Protein AF-A0A1F4ZBU6-F1 (afdb_monomer_lite)

Secondary structure (DSSP, 8-state):
---------HHHHHHHHHTHHHHHHHHHHTT--HHHHHHHHHHHHHHHHHHHHHHHHHHS-HHHHHHHHTT--TTSHHHHHHHHHHHHHHHHHHGGGS-HHHHHHHHHHHHHHHHHHHHHT-

Radius of gyration: 16.91 Å; chains: 1; bounding box: 38×50×41 Å

Sequence (122 aa):
MLEVGGEMDSANLYDRILGKEEFVRQLKEKGVSDEIITAEWEKIYKLFCLSYVMQVYDRLPMSLQKEAEMGLDITKAEGATEFLQRVSKHTKEFGGKMDVADLVKEAANEAYKMYVELEEKK

Foldseek 3Di:
DDPPPPCPPVVVVLCVLLVLVVQVVVCVVVVHDPVVSVVLVVQLVVQLLVQLLVLLLVPDPPVLVCVLQPPAPCVDPVSVVSSSVSSVVVCVVCVVPDPSVVSSNRSSVRSVVVSVVVVVVD

Structure (mmCIF, N/CA/C/O backbone):
data_AF-A0A1F4ZBU6-F1
#
_entry.id   AF-A0A1F4ZBU6-F1
#
loop_
_atom_site.group_PDB
_atom_site.id
_atom_site.type_symbol
_atom_site.label_atom_id
_atom_site.label_alt_id
_atom_site.label_comp_id
_atom_site.label_asym_id
_atom_site.label_entity_id
_atom_site.label_seq_id
_atom_site.pdbx_PDB_ins_code
_atom_site.Cartn_x
_atom_site.Cartn_y
_atom_site.Cartn_z
_atom_site.occupancy
_atom_site.B_iso_or_equiv
_atom_site.auth_seq_id
_atom_site.auth_comp_id
_atom_site.auth_asym_id
_atom_site.auth_atom_id
_atom_site.pdbx_PDB_model_num
ATOM 1 N N . MET A 1 1 ? 1.207 36.067 -9.214 1.00 32.94 1 MET A N 1
ATOM 2 C CA . MET A 1 1 ? 2.090 35.137 -8.486 1.00 32.94 1 MET A CA 1
ATOM 3 C C . MET A 1 1 ? 1.206 34.371 -7.530 1.00 32.94 1 MET A C 1
ATOM 5 O O . MET A 1 1 ? 0.749 34.956 -6.563 1.00 32.94 1 MET A O 1
ATOM 9 N N . LEU A 1 2 ? 0.847 33.140 -7.883 1.00 32.84 2 LEU A N 1
ATOM 10 C CA . LEU A 1 2 ? 0.166 32.234 -6.966 1.00 32.84 2 LEU A CA 1
ATOM 11 C C . LEU A 1 2 ? 1.266 31.441 -6.272 1.00 32.84 2 LEU A C 1
ATOM 13 O O . LEU A 1 2 ? 2.039 30.755 -6.939 1.00 32.84 2 LEU A O 1
ATOM 17 N N . GLU A 1 3 ? 1.375 31.623 -4.962 1.00 34.69 3 GLU A N 1
ATOM 18 C CA . GLU A 1 3 ? 2.222 30.816 -4.096 1.00 34.69 3 GLU A CA 1
ATOM 19 C C . GLU A 1 3 ? 1.721 29.373 -4.171 1.00 34.69 3 GLU A C 1
ATOM 21 O O . GLU A 1 3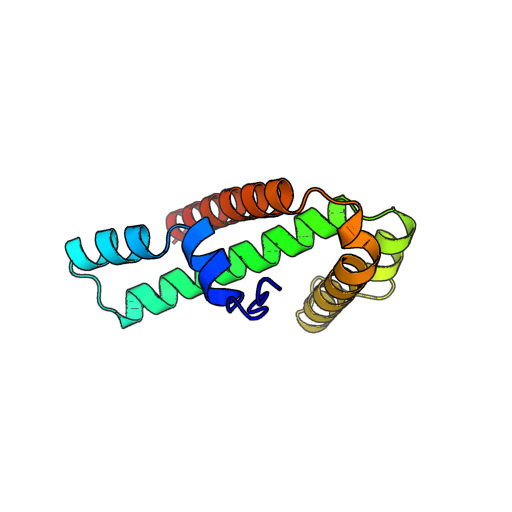 ? 0.694 29.009 -3.601 1.00 34.69 3 GLU A O 1
ATOM 26 N N . VAL A 1 4 ? 2.423 28.548 -4.945 1.00 38.28 4 VAL A N 1
ATOM 27 C CA . VAL A 1 4 ? 2.253 27.100 -4.905 1.00 38.28 4 VAL A CA 1
ATOM 28 C C . VAL A 1 4 ? 2.949 26.652 -3.627 1.00 38.28 4 VAL A C 1
ATOM 30 O O . VAL A 1 4 ? 4.152 26.401 -3.622 1.00 38.28 4 VAL A O 1
ATOM 33 N N . GLY A 1 5 ? 2.192 26.637 -2.526 1.00 33.66 5 GLY A N 1
ATOM 34 C CA . GLY A 1 5 ? 2.555 25.997 -1.263 1.00 33.66 5 GLY A CA 1
ATOM 35 C C . GLY A 1 5 ? 2.711 24.494 -1.482 1.00 33.66 5 GLY A C 1
ATOM 36 O O . GLY A 1 5 ? 1.814 23.705 -1.197 1.00 33.66 5 GLY A O 1
ATOM 37 N N . GLY A 1 6 ? 3.830 24.122 -2.095 1.00 36.84 6 GLY A N 1
ATOM 38 C CA . GLY A 1 6 ? 4.224 22.759 -2.394 1.00 36.84 6 GLY A CA 1
ATOM 39 C C . GLY A 1 6 ? 4.776 22.094 -1.150 1.00 36.84 6 GLY A C 1
ATOM 40 O O . GLY A 1 6 ? 5.981 21.993 -1.013 1.00 36.84 6 GLY A O 1
ATOM 41 N N . GLU A 1 7 ? 3.878 21.685 -0.261 1.00 39.97 7 GLU A N 1
ATOM 42 C CA . GLU A 1 7 ? 4.064 20.609 0.719 1.00 39.97 7 GLU A CA 1
ATOM 43 C C . GLU A 1 7 ? 2.689 20.325 1.346 1.00 39.97 7 GLU A C 1
ATOM 45 O O . GLU A 1 7 ? 2.454 20.460 2.543 1.00 39.97 7 GLU A O 1
ATOM 50 N N . MET A 1 8 ? 1.709 19.966 0.505 1.00 41.50 8 MET A N 1
ATOM 51 C CA . MET A 1 8 ? 0.534 19.267 1.019 1.00 41.50 8 MET A CA 1
ATOM 52 C C . MET A 1 8 ? 1.029 17.876 1.413 1.00 41.50 8 MET A C 1
ATOM 54 O O . MET A 1 8 ? 1.209 17.017 0.552 1.00 41.50 8 MET A O 1
ATOM 58 N N . ASP A 1 9 ? 1.366 17.732 2.694 1.00 49.16 9 ASP A N 1
ATOM 59 C CA . ASP A 1 9 ? 1.959 16.542 3.298 1.00 49.16 9 ASP A CA 1
ATOM 60 C C . ASP A 1 9 ? 1.272 15.282 2.754 1.00 49.16 9 ASP A C 1
ATOM 62 O O . ASP A 1 9 ? 0.064 15.102 2.923 1.00 49.16 9 ASP A O 1
ATOM 66 N N . SER A 1 10 ? 2.009 14.463 2.001 1.00 51.31 10 SER A N 1
ATOM 67 C CA . SER A 1 10 ? 1.454 13.345 1.220 1.00 51.31 10 SER A CA 1
ATOM 68 C C . SER A 1 10 ? 0.603 12.378 2.058 1.00 51.31 10 SER A C 1
ATOM 70 O O . SER A 1 10 ? -0.345 11.787 1.540 1.00 51.31 10 SER A O 1
ATOM 72 N N . ALA A 1 11 ? 0.863 12.305 3.368 1.00 54.00 11 ALA A N 1
ATOM 73 C CA . ALA A 1 11 ? 0.045 11.588 4.341 1.00 54.00 11 ALA A CA 1
ATOM 74 C C . ALA A 1 11 ? -1.428 12.055 4.351 1.00 54.00 11 ALA A C 1
ATOM 76 O O . ALA A 1 11 ? -2.339 11.230 4.350 1.00 54.00 11 ALA A O 1
ATOM 77 N N . ASN A 1 12 ? -1.683 13.366 4.254 1.00 66.00 12 ASN A N 1
ATOM 78 C CA . ASN A 1 12 ? -3.037 13.933 4.228 1.00 66.00 12 ASN A CA 1
ATOM 79 C C . ASN A 1 12 ? -3.784 13.650 2.918 1.00 66.00 12 ASN A C 1
ATOM 81 O O . ASN A 1 12 ? -5.015 13.658 2.897 1.00 66.00 12 ASN A O 1
ATOM 85 N N . LEU A 1 13 ? -3.069 13.428 1.811 1.00 74.31 13 LEU A N 1
ATOM 86 C CA . LEU A 1 13 ? -3.695 13.094 0.534 1.00 74.31 13 LEU A CA 1
ATOM 87 C C . LEU A 1 13 ? -4.236 11.659 0.562 1.00 74.31 13 LEU A C 1
ATOM 89 O O . LEU A 1 13 ? -5.401 11.441 0.230 1.00 74.31 13 LEU A O 1
ATOM 93 N N . TYR A 1 14 ? -3.424 10.696 1.005 1.00 78.62 14 TYR A N 1
ATOM 94 C CA . TYR A 1 14 ? -3.831 9.289 1.068 1.00 78.62 14 TYR A CA 1
ATOM 95 C C . TYR A 1 14 ? -4.897 9.032 2.128 1.00 78.62 14 TYR A C 1
ATOM 97 O O . TYR A 1 14 ? -5.851 8.307 1.854 1.00 78.62 14 TYR A O 1
ATOM 105 N N . ASP A 1 15 ? -4.804 9.693 3.285 1.00 85.12 15 ASP A N 1
ATOM 106 C CA . ASP A 1 15 ? -5.845 9.636 4.313 1.00 85.12 15 ASP A CA 1
ATOM 107 C C . ASP A 1 15 ? -7.215 10.073 3.761 1.00 85.12 15 ASP A C 1
ATOM 109 O O . ASP A 1 15 ? -8.237 9.470 4.088 1.00 85.12 15 ASP A O 1
ATOM 113 N N . ARG A 1 16 ? -7.254 11.069 2.863 1.00 84.44 16 ARG A N 1
ATOM 114 C CA . ARG A 1 16 ? -8.492 11.495 2.189 1.00 84.44 16 ARG A CA 1
ATOM 115 C C . ARG A 1 16 ? -8.962 10.516 1.122 1.00 84.44 16 ARG A C 1
ATOM 117 O O . ARG A 1 16 ? -10.149 10.218 1.081 1.00 84.44 16 ARG A O 1
ATOM 124 N N . ILE A 1 17 ? -8.059 10.022 0.274 1.00 84.94 17 ILE A N 1
ATOM 125 C CA . ILE A 1 17 ? -8.388 9.054 -0.790 1.00 84.94 17 ILE A CA 1
ATOM 126 C C . ILE A 1 17 ? -9.002 7.786 -0.200 1.00 84.94 17 ILE A C 1
ATOM 128 O O . ILE A 1 17 ? -9.993 7.277 -0.715 1.00 84.94 17 ILE A O 1
ATOM 132 N N . LEU A 1 18 ? -8.406 7.293 0.883 1.00 85.94 18 LEU A N 1
ATOM 133 C CA . LEU A 1 18 ? -8.868 6.104 1.581 1.00 85.94 18 LEU A CA 1
ATOM 134 C C . LEU A 1 18 ? -10.072 6.414 2.493 1.00 85.94 18 LEU A C 1
ATOM 136 O O . LEU A 1 18 ? -10.781 5.514 2.906 1.00 85.94 18 LEU A O 1
ATOM 140 N N . GLY A 1 19 ? -10.376 7.677 2.797 1.00 88.81 19 GLY A N 1
ATOM 141 C CA . GLY A 1 19 ? -11.526 8.016 3.641 1.00 88.81 19 GLY A CA 1
ATOM 142 C C . GLY A 1 19 ? -11.302 7.693 5.123 1.00 88.81 19 GLY A C 1
ATOM 143 O O . GLY A 1 19 ? -12.207 7.213 5.808 1.00 88.81 19 GLY A O 1
ATOM 144 N N . LYS A 1 20 ? -10.101 7.988 5.639 1.00 90.75 20 LYS A N 1
ATOM 145 C CA . LYS A 1 20 ? -9.716 7.777 7.044 1.00 90.75 20 LYS A CA 1
ATOM 146 C C . LYS A 1 20 ? -10.699 8.373 8.034 1.00 90.75 20 LYS A C 1
ATOM 148 O O . LYS A 1 20 ? -10.990 7.752 9.048 1.00 90.75 20 LYS A O 1
ATOM 153 N N . GLU A 1 21 ? -11.192 9.578 7.762 1.00 91.56 21 GLU A N 1
ATOM 154 C CA . GLU A 1 21 ? -12.118 10.269 8.662 1.00 91.56 21 GLU A CA 1
ATOM 155 C C . GLU A 1 21 ? -13.379 9.439 8.905 1.00 91.56 21 GLU A C 1
ATOM 157 O O . GLU A 1 21 ? -13.778 9.238 10.051 1.00 91.56 21 GLU A O 1
ATOM 162 N N . GLU A 1 22 ? -13.958 8.891 7.837 1.00 91.19 22 GLU A N 1
ATOM 163 C CA . GLU A 1 22 ? -15.148 8.051 7.918 1.00 91.19 22 GLU A CA 1
ATOM 164 C C . GLU A 1 22 ? -14.844 6.711 8.601 1.00 91.19 22 GLU A C 1
ATOM 166 O O . GLU A 1 22 ? -15.602 6.276 9.467 1.00 91.19 22 GLU A O 1
ATOM 171 N N . PHE A 1 23 ? -13.699 6.096 8.290 1.00 90.12 23 PHE A N 1
ATOM 172 C CA . PHE A 1 23 ? -13.228 4.882 8.962 1.00 90.12 23 PHE A CA 1
ATOM 173 C C . PHE A 1 23 ? -13.096 5.076 10.482 1.00 90.12 23 PHE A C 1
ATOM 175 O O . PHE A 1 23 ? -13.652 4.311 11.273 1.00 90.12 23 PHE A O 1
ATOM 182 N N . VAL A 1 24 ? -12.400 6.138 10.898 1.00 92.88 24 VAL A N 1
ATOM 183 C CA . VAL A 1 24 ? -12.202 6.485 12.309 1.00 92.88 24 VAL A CA 1
ATOM 184 C C . VAL A 1 24 ? -13.548 6.764 12.976 1.00 92.88 24 VAL A C 1
ATOM 186 O O . VAL A 1 24 ? -13.807 6.241 14.059 1.00 92.88 24 VAL A O 1
ATOM 189 N N . ARG A 1 25 ? -14.426 7.545 12.333 1.00 95.00 25 ARG A N 1
ATOM 190 C CA . ARG A 1 25 ? -15.761 7.872 12.856 1.00 95.00 25 ARG A CA 1
ATOM 191 C C . ARG A 1 25 ? -16.580 6.609 13.130 1.00 95.00 25 ARG A C 1
ATOM 193 O O . ARG A 1 25 ? -17.056 6.435 14.250 1.00 95.00 25 ARG A O 1
ATOM 200 N N . GLN A 1 26 ? -16.687 5.707 12.153 1.00 93.19 26 GLN A N 1
ATOM 201 C CA . GLN A 1 26 ? -17.464 4.469 12.283 1.00 93.19 26 GLN A CA 1
ATOM 202 C C . GLN A 1 26 ? -16.957 3.557 13.407 1.00 93.19 26 GLN A C 1
ATOM 204 O O . GLN A 1 26 ? -17.757 2.906 14.081 1.00 93.19 26 GLN A O 1
ATOM 209 N N . LEU A 1 27 ? -15.640 3.479 13.618 1.00 92.38 27 LEU A N 1
ATOM 210 C CA . LEU A 1 27 ? -15.065 2.665 14.691 1.00 92.38 27 LEU A CA 1
ATOM 211 C C . LEU A 1 27 ? -15.223 3.320 16.069 1.00 92.38 27 LEU A C 1
ATOM 213 O O . LEU A 1 27 ? -15.559 2.628 17.032 1.00 92.38 27 LEU A O 1
ATOM 217 N N . LYS A 1 28 ? -15.078 4.648 16.168 1.00 93.56 28 LYS A N 1
ATOM 218 C CA . LYS A 1 28 ? -15.349 5.385 17.415 1.00 93.56 28 LYS A CA 1
ATOM 219 C C . LYS A 1 28 ? -16.807 5.262 17.848 1.00 93.56 28 LYS A C 1
ATOM 221 O O . LYS A 1 28 ? -17.071 5.038 19.024 1.00 93.56 28 LYS A O 1
ATOM 226 N N . GLU A 1 29 ? -17.751 5.330 16.909 1.00 95.69 29 GLU A N 1
ATOM 227 C CA . GLU A 1 29 ? -19.185 5.124 17.178 1.00 95.69 29 GLU A CA 1
ATOM 228 C C . GLU A 1 29 ? -19.498 3.718 17.711 1.00 95.69 29 GLU A C 1
ATOM 230 O O . GLU A 1 29 ? -20.471 3.532 18.440 1.00 95.69 29 GLU A O 1
ATOM 235 N N . LYS A 1 30 ? -18.643 2.735 17.409 1.00 94.06 30 LYS A N 1
ATOM 236 C CA . LYS A 1 30 ? -18.717 1.363 17.932 1.00 94.06 30 LYS A CA 1
ATOM 237 C C . LYS A 1 30 ? -17.960 1.169 19.253 1.00 94.06 30 LYS A C 1
ATOM 239 O O . LYS A 1 30 ? -17.905 0.051 19.755 1.00 94.06 30 LYS A O 1
ATOM 244 N N . GLY A 1 31 ? -17.376 2.228 19.817 1.00 94.50 31 GLY A N 1
ATOM 245 C CA . GLY A 1 31 ? -16.620 2.173 21.071 1.00 94.50 31 GLY A CA 1
ATOM 246 C C . GLY A 1 31 ? -15.222 1.559 20.948 1.00 94.50 31 GLY A C 1
ATOM 247 O O . GLY A 1 31 ? -14.657 1.138 21.956 1.00 94.50 31 GLY A O 1
ATOM 248 N N . VAL A 1 32 ? -14.658 1.485 19.738 1.00 95.62 32 VAL A N 1
ATOM 249 C CA . VAL A 1 32 ? -13.290 0.992 19.520 1.00 95.62 32 VAL A CA 1
ATOM 250 C C . VAL 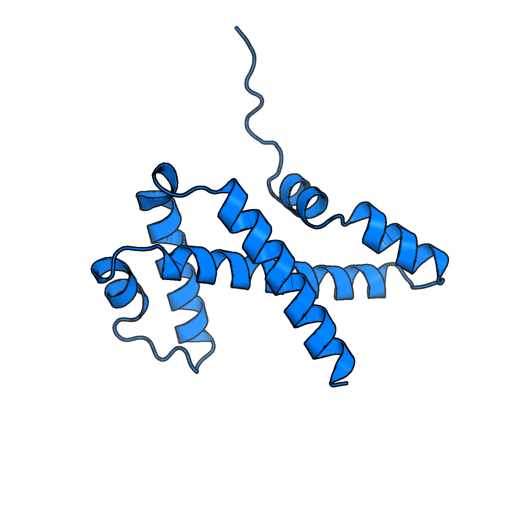A 1 32 ? -12.279 2.038 20.003 1.00 95.62 32 VAL A C 1
ATOM 252 O O . VAL A 1 32 ? -12.466 3.236 19.789 1.00 95.62 32 VAL A O 1
ATOM 255 N N . SER A 1 33 ? -11.204 1.594 20.661 1.00 96.06 33 SER A N 1
ATOM 256 C CA . SER A 1 33 ? -10.162 2.485 21.179 1.00 96.06 33 SER A CA 1
ATOM 257 C C . SER A 1 33 ? -9.295 3.082 20.066 1.00 96.06 33 SER A C 1
ATOM 259 O O . SER A 1 33 ? -9.077 2.462 19.025 1.00 96.06 33 SER A O 1
ATOM 261 N N . ASP A 1 34 ? -8.732 4.268 20.315 1.00 94.06 34 ASP A N 1
ATOM 262 C CA . ASP A 1 34 ? -7.827 4.944 19.372 1.00 94.06 34 ASP A CA 1
ATOM 263 C C . ASP A 1 34 ? -6.591 4.096 19.023 1.00 94.06 34 ASP A C 1
ATOM 265 O O . ASP A 1 34 ? -6.105 4.148 17.893 1.00 94.06 34 ASP A O 1
ATOM 269 N N . GLU A 1 35 ? -6.105 3.279 19.962 1.00 95.38 35 GLU A N 1
ATOM 270 C CA . GLU A 1 35 ? -4.991 2.351 19.737 1.00 95.38 35 GLU A CA 1
ATOM 271 C C . GLU A 1 35 ? -5.339 1.296 18.679 1.00 95.38 35 GLU A C 1
ATOM 273 O O . GLU A 1 35 ? -4.590 1.107 17.721 1.00 95.38 35 GLU A O 1
ATOM 278 N N . ILE A 1 36 ? -6.514 0.667 18.797 1.00 94.19 36 ILE A N 1
ATOM 279 C CA . ILE A 1 36 ? -6.980 -0.330 17.827 1.00 94.19 36 ILE A CA 1
ATOM 280 C C . ILE A 1 36 ? -7.248 0.340 16.478 1.00 94.19 36 ILE A C 1
ATOM 282 O O . ILE A 1 36 ? -6.802 -0.161 15.452 1.00 94.19 36 ILE A O 1
ATOM 286 N N . ILE A 1 37 ? -7.912 1.501 16.465 1.00 92.38 37 ILE A N 1
ATOM 287 C CA . ILE A 1 37 ? -8.178 2.253 15.227 1.00 92.38 37 ILE A CA 1
ATOM 288 C C . ILE A 1 37 ? -6.872 2.579 14.497 1.00 92.38 37 ILE A C 1
ATOM 290 O O . ILE A 1 37 ? -6.794 2.433 13.279 1.00 92.38 37 ILE A O 1
ATOM 294 N N . THR A 1 38 ? -5.841 2.995 15.234 1.00 92.06 38 THR A N 1
ATOM 295 C CA . THR A 1 38 ? -4.524 3.306 14.668 1.00 92.06 38 THR A CA 1
ATOM 296 C C . THR A 1 38 ? -3.874 2.062 14.068 1.00 92.06 38 THR A C 1
ATOM 298 O O . THR A 1 38 ? -3.395 2.117 12.936 1.00 92.06 38 THR A O 1
ATOM 301 N N . ALA A 1 39 ? -3.907 0.934 14.783 1.00 91.62 39 ALA A N 1
ATOM 302 C CA . ALA A 1 39 ? -3.350 -0.327 14.300 1.00 91.62 39 ALA A CA 1
ATOM 303 C C . ALA A 1 39 ? -4.070 -0.839 13.040 1.00 91.62 39 ALA A C 1
ATOM 305 O O . ALA A 1 39 ? -3.418 -1.263 12.085 1.00 91.62 39 ALA A O 1
ATOM 306 N N . GLU A 1 40 ? -5.403 -0.769 13.003 1.00 92.00 40 GLU A N 1
ATOM 307 C CA . GLU A 1 40 ? -6.183 -1.168 11.827 1.00 92.00 40 GLU A CA 1
ATOM 308 C C . GLU A 1 40 ? -5.941 -0.233 10.637 1.00 92.00 40 GLU A C 1
ATOM 310 O O . GLU A 1 40 ? -5.754 -0.691 9.507 1.00 92.00 40 GLU A O 1
ATOM 315 N N . TRP A 1 41 ? -5.850 1.076 10.886 1.00 92.75 41 TRP A N 1
ATOM 316 C CA . TRP A 1 41 ? -5.517 2.040 9.843 1.00 92.75 41 TRP A CA 1
ATOM 317 C C . TRP A 1 41 ? -4.139 1.776 9.232 1.00 92.75 41 TRP A C 1
ATOM 319 O O . TRP A 1 41 ? -3.973 1.821 8.013 1.00 92.75 41 TRP A O 1
ATOM 329 N N . GLU A 1 42 ? -3.146 1.462 10.065 1.00 90.75 42 GLU A N 1
ATOM 330 C CA . GLU A 1 42 ? -1.792 1.171 9.603 1.00 90.75 42 GLU A CA 1
ATOM 331 C C . GLU A 1 42 ? -1.755 -0.047 8.666 1.00 90.75 42 GLU A C 1
ATOM 333 O O . GLU A 1 42 ? -1.010 -0.045 7.682 1.00 90.75 42 GLU A O 1
ATOM 338 N N . LYS A 1 43 ? -2.590 -1.069 8.909 1.00 91.50 43 LYS A N 1
ATOM 339 C CA . LYS A 1 43 ? -2.720 -2.219 7.998 1.00 91.50 43 LYS A CA 1
ATOM 340 C C . LYS A 1 43 ? -3.267 -1.796 6.637 1.00 91.50 43 LYS A C 1
ATOM 342 O O . LYS A 1 43 ? -2.661 -2.132 5.621 1.00 91.50 43 LYS A O 1
ATOM 347 N N . ILE A 1 44 ? -4.369 -1.042 6.612 1.00 91.44 44 ILE A N 1
ATOM 348 C CA . ILE A 1 44 ? -4.985 -0.553 5.367 1.00 91.44 44 ILE A CA 1
ATOM 349 C C . ILE A 1 44 ? -3.978 0.298 4.586 1.00 91.44 44 ILE A C 1
ATOM 351 O O . ILE A 1 44 ? -3.783 0.091 3.390 1.00 91.44 44 ILE A O 1
ATOM 355 N N . TYR A 1 45 ? -3.271 1.200 5.269 1.00 89.50 45 TYR A N 1
ATOM 356 C CA . TYR A 1 45 ? -2.267 2.056 4.646 1.00 89.50 45 TYR A CA 1
ATOM 357 C C . TYR A 1 45 ? -1.092 1.263 4.052 1.00 89.50 45 TYR A C 1
ATOM 359 O O . TYR A 1 45 ? -0.649 1.550 2.938 1.00 89.50 45 TYR A O 1
ATOM 367 N N . LYS A 1 46 ? -0.605 0.227 4.748 1.00 88.88 46 LYS A N 1
ATOM 368 C CA . LYS A 1 46 ? 0.446 -0.666 4.226 1.00 88.88 46 LYS A CA 1
ATOM 369 C C . LYS A 1 46 ? -0.022 -1.431 2.989 1.00 88.88 46 LYS A C 1
ATOM 371 O O . LYS A 1 46 ? 0.720 -1.507 2.010 1.00 88.88 46 LYS A O 1
ATOM 376 N N . LEU A 1 47 ? -1.250 -1.953 3.009 1.00 91.31 47 LEU A N 1
ATOM 377 C CA . LEU A 1 47 ? -1.857 -2.639 1.864 1.00 91.31 47 LEU A CA 1
ATOM 378 C C . LEU A 1 47 ? -2.040 -1.700 0.668 1.00 91.31 47 LEU A C 1
ATOM 380 O O . LEU A 1 47 ? -1.781 -2.097 -0.467 1.00 91.31 47 LEU A O 1
ATOM 384 N N . PHE A 1 48 ? -2.415 -0.445 0.916 1.00 91.38 48 PHE A N 1
ATOM 385 C CA . PHE A 1 48 ? -2.486 0.592 -0.110 1.00 91.38 48 PHE A CA 1
ATOM 386 C C . PHE A 1 48 ? -1.122 0.873 -0.735 1.00 91.38 48 PHE A C 1
ATOM 388 O O . PHE A 1 48 ? -0.994 0.813 -1.956 1.00 91.38 48 PHE A O 1
ATOM 395 N N . CYS A 1 49 ? -0.090 1.107 0.081 1.00 86.38 49 CYS A N 1
ATOM 396 C CA . CYS A 1 49 ? 1.267 1.335 -0.416 1.00 86.38 49 CYS A CA 1
ATOM 397 C C . CYS A 1 49 ? 1.754 0.167 -1.282 1.00 86.38 49 CYS A C 1
ATOM 399 O O . CYS A 1 49 ? 2.288 0.386 -2.368 1.00 86.38 49 CYS A O 1
ATOM 401 N N . LEU A 1 50 ? 1.536 -1.070 -0.824 1.00 87.94 50 LEU A N 1
ATOM 402 C CA . LEU A 1 50 ? 1.902 -2.268 -1.573 1.00 87.94 50 LEU A CA 1
ATOM 403 C C . LEU A 1 50 ? 1.149 -2.348 -2.907 1.00 87.94 50 LEU A C 1
ATOM 405 O O . LEU A 1 50 ? 1.777 -2.505 -3.952 1.00 87.94 50 LEU A O 1
ATOM 409 N N . SER A 1 51 ? -0.176 -2.185 -2.880 1.00 91.12 51 SER A N 1
ATOM 410 C CA . SER A 1 51 ? -1.018 -2.226 -4.083 1.00 91.12 51 SER A CA 1
ATOM 411 C C . SER A 1 51 ? -0.598 -1.165 -5.089 1.00 91.12 51 SER A C 1
ATOM 413 O O . SER A 1 51 ? -0.485 -1.451 -6.273 1.00 91.12 51 SER A O 1
ATOM 415 N N . TYR A 1 52 ? -0.309 0.049 -4.622 1.00 88.00 52 TYR A N 1
AT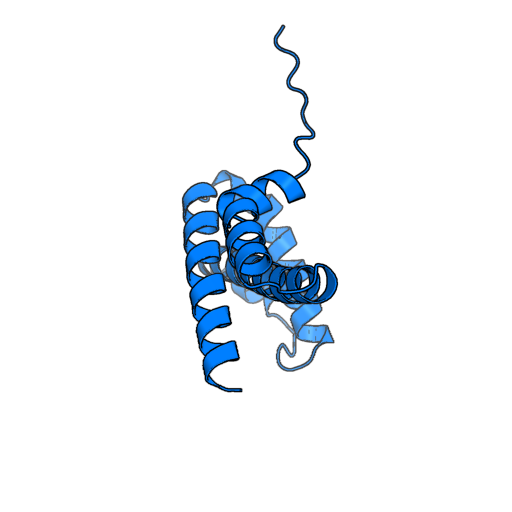OM 416 C CA . TYR A 1 52 ? 0.136 1.140 -5.477 1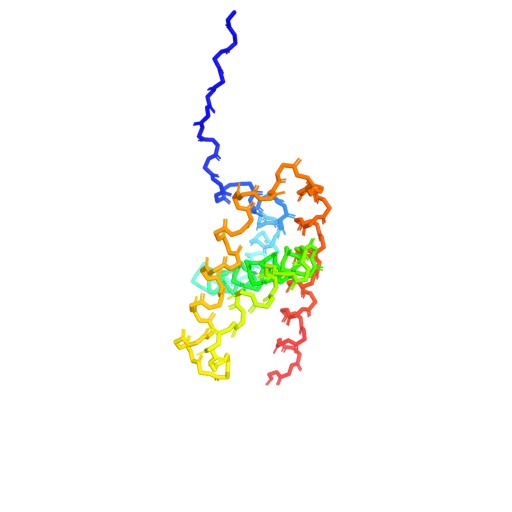.00 88.00 52 TYR A CA 1
ATOM 417 C C . TYR A 1 52 ? 1.455 0.809 -6.178 1.00 88.00 52 TYR A C 1
ATOM 419 O O . TYR A 1 52 ? 1.566 0.978 -7.390 1.00 88.00 52 TYR A O 1
ATOM 427 N N . VAL A 1 53 ? 2.440 0.283 -5.444 1.00 87.31 53 VAL A N 1
ATOM 428 C CA . VAL A 1 53 ? 3.725 -0.118 -6.035 1.00 87.31 53 VAL A CA 1
ATOM 429 C C . VAL A 1 53 ? 3.535 -1.233 -7.066 1.00 87.31 53 VAL A C 1
ATOM 431 O O . VAL A 1 53 ? 4.110 -1.146 -8.148 1.00 87.31 53 VAL A O 1
ATOM 434 N N . MET A 1 54 ? 2.691 -2.230 -6.788 1.00 88.94 54 MET A N 1
ATOM 435 C CA . MET A 1 54 ? 2.397 -3.310 -7.740 1.00 88.94 54 MET A CA 1
ATOM 436 C C . MET A 1 54 ? 1.682 -2.805 -8.999 1.00 88.94 54 MET A C 1
ATOM 438 O O . MET A 1 54 ? 2.080 -3.131 -10.112 1.00 88.94 54 MET A O 1
ATOM 442 N N . GLN A 1 55 ? 0.693 -1.927 -8.846 1.00 89.31 55 GLN A N 1
ATOM 443 C CA . GLN A 1 55 ? -0.019 -1.331 -9.977 1.00 89.31 55 GLN A CA 1
ATOM 444 C C . GLN A 1 55 ? 0.901 -0.474 -10.859 1.00 89.31 55 GLN A C 1
ATOM 446 O O . GLN A 1 55 ? 0.741 -0.431 -12.084 1.00 89.31 55 GLN A O 1
ATOM 451 N N . VAL A 1 56 ? 1.882 0.202 -10.250 1.00 88.12 56 VAL A N 1
ATOM 452 C CA . VAL A 1 56 ? 2.933 0.900 -10.995 1.00 88.12 56 VAL A CA 1
ATOM 453 C C . VAL A 1 56 ? 3.833 -0.096 -11.716 1.00 88.12 56 VAL A C 1
ATOM 455 O O . VAL A 1 56 ? 4.079 0.082 -12.908 1.00 88.12 56 VAL A O 1
ATOM 458 N N . TYR A 1 57 ? 4.303 -1.133 -11.019 1.00 90.06 57 TYR A N 1
ATOM 459 C CA . TYR A 1 57 ? 5.143 -2.184 -11.589 1.00 90.06 57 TYR A CA 1
ATOM 460 C C . TYR A 1 57 ? 4.522 -2.780 -12.859 1.00 90.06 57 TYR A C 1
ATOM 462 O O . TYR A 1 57 ? 5.175 -2.798 -13.904 1.00 90.06 57 TYR A O 1
ATOM 470 N N . ASP A 1 58 ? 3.242 -3.146 -12.812 1.00 89.75 58 ASP A N 1
ATOM 471 C CA . ASP A 1 58 ? 2.517 -3.755 -13.934 1.00 89.75 58 ASP A CA 1
ATOM 472 C C . ASP A 1 58 ? 2.416 -2.841 -15.166 1.00 89.75 58 ASP A C 1
ATOM 474 O O . ASP A 1 58 ? 2.303 -3.317 -16.297 1.00 89.75 58 ASP A O 1
ATOM 478 N N . ARG A 1 59 ? 2.509 -1.520 -14.970 1.00 88.50 59 ARG A N 1
ATOM 479 C CA . ARG A 1 59 ? 2.480 -0.514 -16.044 1.00 88.50 59 ARG A CA 1
ATOM 480 C C . ARG A 1 59 ? 3.867 -0.078 -16.514 1.00 88.50 59 ARG A C 1
ATOM 482 O O . ARG A 1 59 ? 3.971 0.679 -17.484 1.00 88.50 59 ARG A O 1
ATOM 489 N N . LEU A 1 60 ? 4.940 -0.515 -15.851 1.00 88.69 60 LEU A N 1
ATOM 490 C CA . LEU A 1 60 ? 6.298 -0.262 -16.325 1.00 88.69 60 LEU A CA 1
ATOM 491 C C . LEU A 1 60 ? 6.564 -1.026 -17.634 1.00 88.69 60 LEU A C 1
ATOM 493 O O . LEU A 1 60 ? 6.044 -2.120 -17.847 1.00 88.69 60 LEU A O 1
ATOM 497 N N . PRO A 1 61 ? 7.430 -0.503 -18.520 1.00 89.88 61 PRO A N 1
ATOM 498 C CA . PRO A 1 61 ? 7.952 -1.288 -19.629 1.00 89.88 61 PRO A CA 1
ATOM 499 C C . PRO A 1 61 ? 8.591 -2.591 -19.134 1.00 89.88 61 PRO A C 1
ATOM 501 O O . PRO A 1 61 ? 9.322 -2.588 -18.143 1.00 89.88 61 PRO A O 1
ATOM 504 N N . MET A 1 62 ? 8.417 -3.678 -19.890 1.00 91.69 62 MET A N 1
ATOM 505 C CA . MET A 1 62 ? 8.977 -4.999 -19.561 1.00 91.69 62 MET A CA 1
ATOM 506 C C . MET A 1 62 ? 10.480 -4.985 -19.233 1.00 91.69 62 MET A C 1
ATOM 508 O O . MET A 1 62 ? 10.951 -5.822 -18.468 1.00 91.69 62 MET A O 1
ATOM 512 N N . SER A 1 63 ? 11.260 -4.077 -19.828 1.00 91.38 63 SER A N 1
ATOM 513 C CA . SER A 1 63 ? 12.689 -3.945 -19.522 1.00 91.38 63 SER A CA 1
ATOM 514 C C . SER A 1 63 ? 12.938 -3.514 -18.076 1.00 91.38 63 SER A C 1
ATOM 516 O O . SER A 1 63 ? 13.832 -4.056 -17.437 1.00 91.38 63 SER A O 1
ATOM 518 N N . LEU A 1 64 ? 12.130 -2.585 -17.558 1.00 90.75 64 LEU A N 1
ATOM 519 C CA . LEU A 1 64 ? 12.238 -2.090 -16.185 1.00 90.75 64 LEU A CA 1
ATOM 520 C C . LEU A 1 64 ? 11.628 -3.064 -15.182 1.00 90.75 64 LEU A C 1
ATOM 522 O O . LEU A 1 64 ? 12.145 -3.205 -14.082 1.00 90.75 64 LEU A O 1
ATOM 526 N N . GLN A 1 65 ? 10.577 -3.785 -15.579 1.00 91.88 65 GLN A N 1
ATOM 527 C CA . GLN A 1 65 ? 10.047 -4.881 -14.770 1.00 91.88 65 GLN A CA 1
ATOM 528 C C . GLN A 1 65 ? 11.129 -5.935 -14.492 1.00 91.88 65 GLN A C 1
ATOM 530 O O . GLN A 1 65 ? 11.424 -6.256 -13.343 1.00 91.88 65 GLN A O 1
ATOM 535 N N . LYS A 1 66 ? 11.820 -6.381 -15.549 1.00 91.94 66 LYS A N 1
ATOM 536 C CA . LYS A 1 66 ? 12.939 -7.324 -15.426 1.00 91.94 66 LYS A CA 1
ATOM 537 C C . LYS A 1 66 ? 14.079 -6.776 -14.577 1.00 91.94 66 LYS A C 1
ATOM 539 O O . LYS A 1 66 ? 14.643 -7.525 -13.791 1.00 91.94 66 LYS A O 1
ATOM 544 N N . GLU A 1 67 ? 14.432 -5.501 -14.726 1.00 91.06 67 GLU A N 1
ATOM 545 C CA . GLU A 1 67 ? 15.468 -4.862 -13.902 1.00 91.06 67 GLU A CA 1
ATOM 546 C C . GLU A 1 67 ? 15.085 -4.840 -12.412 1.00 91.06 67 GLU A C 1
ATOM 548 O O . GLU A 1 67 ? 15.920 -5.136 -11.549 1.00 91.06 67 GLU A O 1
ATOM 553 N N . ALA A 1 68 ? 13.814 -4.560 -12.108 1.00 90.62 68 ALA A N 1
ATOM 554 C CA . ALA A 1 68 ? 13.301 -4.559 -10.745 1.00 90.62 68 ALA A CA 1
ATOM 555 C C . ALA A 1 68 ? 13.363 -5.950 -10.093 1.00 90.62 68 ALA A C 1
ATOM 557 O O . ALA A 1 68 ? 13.687 -6.036 -8.914 1.00 90.62 68 ALA A O 1
ATOM 558 N N . GLU A 1 69 ? 13.130 -7.029 -10.845 1.00 91.88 69 GLU A N 1
ATOM 559 C CA . GLU A 1 69 ? 13.189 -8.415 -10.345 1.00 91.88 69 GLU A CA 1
ATOM 560 C C . GLU A 1 69 ? 14.602 -9.029 -10.364 1.00 91.88 69 GLU A C 1
ATOM 562 O O . GLU A 1 69 ? 14.881 -10.003 -9.662 1.00 91.88 69 GLU A O 1
ATOM 567 N N . MET A 1 70 ? 15.508 -8.497 -11.190 1.00 93.62 70 MET A N 1
ATOM 568 C CA . MET A 1 70 ? 16.768 -9.161 -11.522 1.00 93.62 70 MET A CA 1
ATOM 569 C C . MET A 1 70 ? 17.642 -9.426 -10.293 1.00 93.62 70 MET A C 1
ATOM 571 O O . MET A 1 70 ? 18.116 -8.504 -9.621 1.00 93.62 70 MET A O 1
ATOM 575 N N . GLY A 1 71 ? 17.922 -10.713 -10.072 1.00 90.00 71 GLY A N 1
ATOM 576 C CA . GLY A 1 71 ? 18.793 -11.191 -9.001 1.00 90.00 71 GLY A CA 1
ATOM 577 C C . GLY A 1 71 ? 18.160 -11.153 -7.609 1.00 90.00 71 GLY A C 1
ATOM 578 O O . GLY A 1 71 ? 18.877 -11.385 -6.639 1.00 90.00 71 GLY A O 1
ATOM 579 N N . LEU A 1 72 ? 16.856 -10.874 -7.498 1.00 91.62 72 LEU A N 1
ATOM 580 C CA . LEU A 1 72 ? 16.149 -10.830 -6.222 1.00 91.62 72 LEU A CA 1
ATOM 581 C C . LEU A 1 72 ? 15.393 -12.130 -5.949 1.00 91.62 72 LEU A C 1
ATOM 583 O O . LEU A 1 72 ? 14.722 -12.685 -6.815 1.00 91.62 72 LEU A O 1
ATOM 587 N N . ASP A 1 73 ? 15.456 -12.580 -4.699 1.00 89.69 73 ASP A N 1
ATOM 588 C CA . ASP A 1 73 ? 14.566 -13.607 -4.163 1.00 89.69 73 ASP A CA 1
ATOM 589 C C . ASP A 1 73 ? 13.436 -12.918 -3.389 1.00 89.69 73 ASP A C 1
ATOM 591 O O . ASP A 1 73 ? 13.541 -12.674 -2.185 1.00 89.69 73 ASP A O 1
ATOM 595 N N . ILE A 1 74 ? 12.359 -12.568 -4.095 1.00 85.25 74 ILE A N 1
ATOM 596 C CA . ILE A 1 74 ? 11.221 -11.818 -3.536 1.00 85.25 74 ILE A CA 1
ATOM 597 C C . ILE A 1 74 ? 10.403 -12.613 -2.507 1.00 85.25 74 ILE A C 1
ATOM 599 O O . ILE A 1 74 ? 9.529 -12.053 -1.853 1.00 85.25 74 ILE A O 1
ATOM 603 N N . THR A 1 75 ? 10.689 -13.908 -2.330 1.00 85.44 75 THR A N 1
ATOM 604 C CA . THR A 1 75 ? 10.078 -14.709 -1.259 1.00 85.44 75 THR A CA 1
ATOM 605 C C . THR A 1 75 ? 10.679 -14.389 0.112 1.00 85.44 75 THR A C 1
ATOM 607 O O . THR A 1 75 ? 10.077 -14.693 1.143 1.00 85.44 75 THR A O 1
ATOM 610 N N . LYS A 1 76 ? 11.853 -13.743 0.142 1.00 87.56 76 LYS A N 1
ATOM 611 C CA . LYS A 1 76 ? 12.518 -13.269 1.359 1.00 87.56 76 LYS A CA 1
ATOM 612 C C . LYS A 1 76 ? 12.246 -11.788 1.582 1.00 87.56 76 LYS A C 1
ATOM 614 O O . LYS A 1 76 ? 12.189 -11.005 0.638 1.00 87.56 76 LYS A O 1
ATOM 619 N N . ALA A 1 77 ? 12.171 -11.389 2.852 1.00 80.81 77 ALA A N 1
ATOM 620 C CA . ALA A 1 77 ? 11.891 -10.008 3.247 1.00 80.81 77 ALA A CA 1
ATOM 621 C C . ALA A 1 77 ? 12.873 -8.989 2.635 1.00 80.81 77 ALA A C 1
ATOM 623 O O . ALA A 1 77 ? 12.447 -7.932 2.175 1.00 80.81 77 ALA A O 1
ATOM 624 N N . GLU A 1 78 ? 14.168 -9.314 2.586 1.00 87.81 78 GLU A N 1
ATOM 625 C CA . GLU A 1 78 ? 15.200 -8.452 1.989 1.00 87.81 78 GLU A CA 1
ATOM 626 C C . GLU A 1 78 ? 14.990 -8.279 0.479 1.00 87.81 78 GLU A C 1
ATOM 628 O O . GLU A 1 78 ? 14.960 -7.151 -0.008 1.00 87.81 78 GLU A O 1
ATOM 633 N N . GLY A 1 79 ? 14.746 -9.378 -0.245 1.00 87.44 79 GLY A N 1
ATOM 634 C CA . GLY A 1 79 ? 14.480 -9.343 -1.684 1.00 87.44 79 GLY A CA 1
ATOM 635 C C . GLY A 1 79 ? 13.182 -8.613 -2.028 1.00 87.44 79 GLY A C 1
ATOM 636 O O . GLY A 1 79 ? 13.157 -7.819 -2.964 1.00 87.44 79 GLY A O 1
ATOM 637 N N . ALA A 1 80 ? 12.123 -8.802 -1.236 1.00 84.25 80 ALA A N 1
ATOM 638 C CA . ALA A 1 80 ? 10.874 -8.054 -1.380 1.00 84.25 80 ALA A CA 1
ATOM 639 C C . ALA A 1 80 ? 11.068 -6.551 -1.109 1.00 84.25 80 ALA A C 1
ATOM 641 O O . ALA A 1 80 ? 10.552 -5.711 -1.843 1.00 84.25 80 ALA A O 1
ATOM 642 N N . THR A 1 81 ? 11.846 -6.198 -0.082 1.00 86.88 81 THR A N 1
ATOM 643 C CA . THR A 1 81 ? 12.143 -4.796 0.249 1.00 86.88 81 THR A CA 1
ATOM 644 C C . THR A 1 81 ? 12.919 -4.120 -0.878 1.00 86.88 81 THR A C 1
ATOM 646 O O . THR A 1 81 ? 12.559 -3.020 -1.301 1.00 86.88 81 THR A O 1
ATOM 649 N N . GLU A 1 82 ? 13.956 -4.778 -1.399 1.00 90.62 82 GLU A N 1
ATOM 650 C CA . GLU A 1 82 ? 14.752 -4.245 -2.503 1.00 90.62 82 GLU A CA 1
ATOM 651 C C . GLU A 1 82 ? 13.929 -4.129 -3.793 1.00 90.62 82 GLU A C 1
ATOM 653 O O . GLU A 1 82 ? 14.017 -3.116 -4.489 1.00 90.62 82 GLU A O 1
ATOM 658 N N . PHE A 1 83 ? 13.058 -5.103 -4.070 1.00 90.88 83 PHE A N 1
ATOM 659 C CA . PHE A 1 83 ? 12.122 -5.049 -5.192 1.00 90.88 83 PHE A CA 1
ATOM 660 C C . PHE A 1 83 ? 11.241 -3.792 -5.120 1.00 90.88 83 PHE A C 1
ATOM 662 O O . PHE A 1 83 ? 11.232 -2.988 -6.054 1.00 90.88 83 PHE A O 1
ATOM 669 N N . LEU A 1 84 ? 10.574 -3.553 -3.984 1.00 87.44 84 LEU A N 1
ATOM 670 C CA . LEU A 1 84 ? 9.712 -2.378 -3.793 1.00 87.44 84 LEU A CA 1
ATOM 671 C C . LEU A 1 84 ? 10.478 -1.054 -3.959 1.00 87.44 84 LEU A C 1
ATOM 673 O O . LEU A 1 84 ? 9.947 -0.089 -4.519 1.00 87.44 84 LEU A O 1
ATOM 677 N N . GLN A 1 85 ? 11.736 -0.998 -3.510 1.00 87.00 85 GLN A N 1
ATOM 678 C CA . GLN A 1 85 ? 12.600 0.172 -3.690 1.00 87.00 85 GLN A CA 1
ATOM 679 C C . GLN A 1 85 ? 12.949 0.413 -5.164 1.00 87.00 85 GLN A C 1
ATOM 681 O O . GLN A 1 85 ? 12.876 1.556 -5.626 1.00 87.00 85 GLN A O 1
ATOM 686 N N . ARG A 1 86 ? 13.292 -0.642 -5.916 1.00 90.12 86 ARG A N 1
ATOM 687 C CA . ARG A 1 86 ? 13.593 -0.544 -7.354 1.00 90.12 86 ARG A CA 1
ATOM 688 C C . ARG A 1 86 ? 12.378 -0.078 -8.149 1.00 90.12 86 ARG A C 1
ATOM 690 O O . ARG A 1 86 ? 12.494 0.869 -8.924 1.00 90.12 86 ARG A O 1
ATOM 697 N N . VAL A 1 87 ? 11.200 -0.647 -7.889 1.00 88.00 87 VAL A N 1
ATOM 698 C CA . VAL A 1 87 ? 9.952 -0.186 -8.518 1.00 88.00 87 VAL A CA 1
ATOM 699 C C . VAL A 1 87 ? 9.697 1.286 -8.200 1.00 88.00 87 VAL A C 1
ATOM 701 O O . VAL A 1 87 ? 9.497 2.078 -9.116 1.00 88.00 87 VAL A O 1
ATOM 704 N N . SER A 1 88 ? 9.805 1.685 -6.928 1.00 83.44 88 SER A N 1
ATOM 705 C CA . SER A 1 88 ? 9.601 3.079 -6.502 1.00 83.44 88 SER A CA 1
ATOM 706 C C . SER A 1 88 ? 10.547 4.067 -7.195 1.00 83.44 88 SER A C 1
ATOM 708 O O . SER A 1 88 ? 10.173 5.214 -7.458 1.00 83.44 88 SER A O 1
ATOM 710 N N . LYS A 1 89 ? 11.780 3.644 -7.504 1.00 85.81 89 LYS A N 1
ATOM 711 C CA . LYS A 1 89 ? 12.733 4.444 -8.282 1.00 85.81 89 LYS A CA 1
ATOM 712 C C . LYS A 1 89 ? 12.238 4.639 -9.717 1.00 85.81 89 LYS A C 1
ATOM 714 O O . LYS A 1 89 ? 12.168 5.779 -10.177 1.0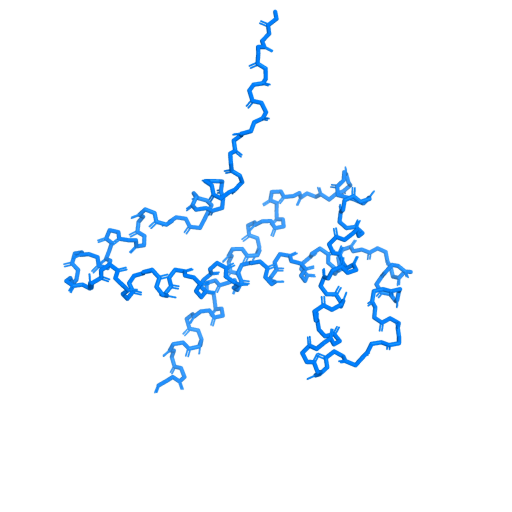0 85.81 89 LYS A O 1
ATOM 719 N N . HIS A 1 90 ? 11.825 3.565 -10.387 1.00 82.38 90 HIS A N 1
ATOM 720 C CA . HIS A 1 90 ? 11.288 3.637 -11.746 1.00 82.38 90 HIS A CA 1
ATOM 721 C C . HIS A 1 90 ? 9.994 4.459 -11.823 1.00 82.38 90 HIS A C 1
ATOM 723 O O . HIS A 1 90 ? 9.791 5.175 -12.801 1.00 82.38 90 HIS A O 1
ATOM 729 N N . THR A 1 91 ? 9.163 4.461 -10.775 1.00 73.31 91 THR A N 1
ATOM 730 C CA . THR A 1 91 ? 7.979 5.332 -10.676 1.00 73.31 91 THR A CA 1
ATOM 731 C C . THR A 1 91 ? 8.334 6.810 -10.800 1.00 73.31 91 THR A C 1
ATOM 733 O O . THR A 1 91 ? 7.624 7.555 -11.467 1.00 73.31 91 THR A O 1
ATOM 736 N N . LYS A 1 92 ? 9.436 7.267 -10.192 1.00 71.19 92 LYS A N 1
ATOM 737 C CA . LYS A 1 92 ? 9.861 8.675 -10.300 1.00 71.19 92 LYS A CA 1
ATOM 738 C C . LYS A 1 92 ? 10.321 9.028 -11.716 1.00 71.19 92 LYS A C 1
ATOM 740 O O . LYS A 1 92 ? 10.115 10.151 -12.162 1.00 71.19 92 LYS A O 1
ATOM 745 N N . GLU A 1 93 ? 10.920 8.069 -12.416 1.00 71.50 93 GLU A N 1
ATOM 746 C CA . GLU A 1 93 ? 11.460 8.241 -13.768 1.00 71.50 93 GLU A CA 1
ATOM 747 C C . GLU A 1 93 ? 10.367 8.140 -14.853 1.00 71.50 93 GLU A C 1
ATOM 749 O O . GLU A 1 93 ? 10.429 8.843 -15.862 1.00 71.50 93 GLU A O 1
ATOM 754 N N . PHE A 1 94 ? 9.338 7.307 -14.641 1.00 72.06 94 PHE A N 1
ATOM 755 C CA . PHE A 1 94 ? 8.252 7.043 -15.599 1.00 72.06 94 PHE A CA 1
ATOM 756 C C . PHE A 1 94 ? 6.890 7.648 -15.228 1.00 72.06 94 PHE A C 1
ATOM 758 O O . PHE A 1 94 ? 5.990 7.676 -16.071 1.00 72.06 94 PHE A O 1
ATOM 765 N N . GLY A 1 95 ? 6.731 8.172 -14.012 1.00 62.62 95 GLY A N 1
ATOM 766 C CA . GLY A 1 95 ? 5.443 8.591 -13.451 1.00 62.62 95 GLY A CA 1
ATOM 767 C C . GLY A 1 95 ? 4.725 9.685 -14.239 1.00 62.62 95 GLY A C 1
ATOM 768 O O . GLY A 1 95 ? 3.502 9.726 -14.241 1.00 62.62 95 GLY A O 1
ATOM 769 N N . GLY A 1 96 ? 5.450 10.510 -15.003 1.00 65.69 96 GLY A N 1
ATOM 770 C CA . GLY A 1 96 ? 4.846 11.524 -15.878 1.00 65.69 96 GLY A CA 1
ATOM 771 C C . GLY A 1 96 ? 4.037 10.963 -17.058 1.00 65.69 96 GLY A C 1
ATOM 772 O O . GLY A 1 96 ? 3.391 11.733 -17.763 1.00 65.69 96 GLY A O 1
ATOM 773 N N . LYS A 1 97 ? 4.084 9.645 -17.302 1.00 70.94 97 LYS A N 1
ATOM 774 C CA . LYS A 1 97 ? 3.350 8.959 -18.380 1.00 70.94 97 LYS A CA 1
ATOM 775 C C . LYS A 1 97 ? 2.196 8.088 -17.876 1.00 70.94 97 LYS A C 1
ATOM 777 O O . LYS A 1 97 ? 1.510 7.483 -18.694 1.00 70.94 97 LYS A O 1
ATOM 782 N N . MET A 1 98 ? 2.015 7.987 -16.562 1.00 78.75 98 MET A N 1
ATOM 783 C CA . MET A 1 98 ? 0.980 7.161 -15.944 1.00 78.75 98 MET A CA 1
ATOM 784 C C . MET A 1 98 ? -0.163 8.042 -15.447 1.00 78.75 98 MET A C 1
ATOM 786 O O . MET A 1 98 ? 0.073 9.141 -14.943 1.00 78.75 98 MET A O 1
ATOM 790 N N . ASP A 1 99 ? -1.398 7.553 -15.553 1.00 83.38 99 ASP A N 1
ATOM 791 C CA . ASP A 1 99 ? -2.523 8.183 -14.867 1.00 83.38 99 ASP A CA 1
ATOM 792 C C . ASP A 1 99 ? -2.437 7.850 -13.372 1.00 83.38 99 ASP A C 1
ATOM 794 O O . ASP A 1 99 ? -2.869 6.794 -12.905 1.00 83.38 99 ASP A O 1
ATOM 798 N N . VAL A 1 100 ? -1.799 8.748 -12.622 1.00 79.94 100 VAL A N 1
ATOM 799 C CA . VAL A 1 100 ? -1.593 8.595 -11.178 1.00 79.94 100 VAL A CA 1
ATOM 800 C C . VAL A 1 100 ? -2.928 8.537 -10.432 1.00 79.94 100 VAL A C 1
ATOM 802 O O . VAL A 1 100 ? -3.023 7.837 -9.428 1.00 79.94 100 VAL A O 1
ATOM 805 N N . ALA A 1 101 ? -3.965 9.235 -10.904 1.00 82.38 101 ALA A N 1
ATOM 806 C CA . ALA A 1 101 ? -5.261 9.244 -10.231 1.00 82.38 101 ALA A CA 1
ATOM 807 C C . ALA A 1 101 ? -5.953 7.878 -10.338 1.00 82.38 101 ALA A C 1
ATOM 809 O O . ALA A 1 101 ? -6.506 7.388 -9.350 1.00 82.38 101 ALA A O 1
ATOM 810 N N . ASP A 1 102 ? -5.874 7.252 -11.511 1.00 85.75 102 ASP A N 1
ATOM 811 C CA . ASP A 1 102 ? -6.400 5.907 -11.744 1.00 85.75 102 ASP A CA 1
ATOM 812 C C . ASP A 1 102 ? -5.646 4.855 -10.914 1.00 85.75 102 ASP A C 1
ATOM 814 O O . ASP A 1 102 ? -6.254 4.108 -10.147 1.00 85.75 102 ASP A O 1
ATOM 818 N N . LEU A 1 103 ? -4.309 4.901 -10.942 1.00 86.12 103 LEU A N 1
ATOM 819 C CA . LEU A 1 103 ? -3.432 4.045 -10.132 1.00 86.12 103 LEU A CA 1
ATOM 820 C C . LEU A 1 103 ? -3.753 4.099 -8.637 1.00 86.12 103 LEU A C 1
ATOM 822 O O . LEU A 1 103 ? -3.843 3.075 -7.960 1.00 86.12 103 LEU A O 1
ATOM 826 N N . VAL A 1 104 ? -3.918 5.311 -8.115 1.00 86.00 104 VAL A N 1
ATOM 827 C CA . VAL A 1 104 ? -4.253 5.550 -6.713 1.00 86.00 104 VAL A CA 1
ATOM 828 C C . VAL A 1 104 ? -5.628 4.972 -6.373 1.00 86.00 104 VAL A C 1
ATOM 830 O O . VAL A 1 104 ? -5.792 4.358 -5.319 1.00 86.00 104 VAL A O 1
ATOM 833 N N . LYS A 1 105 ? -6.619 5.127 -7.255 1.00 87.81 105 LYS A N 1
ATOM 834 C CA . LYS A 1 105 ? -7.969 4.600 -7.034 1.00 87.81 105 LYS A CA 1
ATOM 835 C C . LYS A 1 105 ? -8.001 3.071 -7.061 1.00 87.81 105 LYS A C 1
ATOM 837 O O . LYS A 1 105 ? -8.634 2.461 -6.201 1.00 87.81 105 LYS A O 1
ATOM 842 N N . GLU A 1 106 ? -7.321 2.448 -8.018 1.00 91.25 106 GLU A N 1
ATOM 843 C CA . GLU A 1 106 ? -7.205 0.989 -8.090 1.00 91.25 106 GLU A CA 1
ATOM 844 C C . GLU A 1 106 ? -6.486 0.421 -6.866 1.00 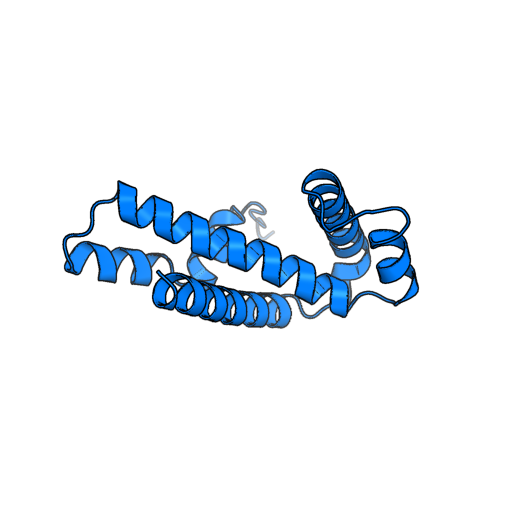91.25 106 GLU A C 1
ATOM 846 O O . GLU A 1 106 ? -6.967 -0.534 -6.257 1.00 91.25 106 GLU A O 1
ATOM 851 N N . ALA A 1 107 ? -5.382 1.050 -6.454 1.00 91.44 107 ALA A N 1
ATOM 852 C CA . ALA A 1 107 ? -4.642 0.647 -5.266 1.00 91.44 107 ALA A CA 1
ATOM 853 C C . ALA A 1 107 ? -5.476 0.771 -3.985 1.00 91.44 107 ALA A C 1
ATOM 855 O O . ALA A 1 107 ? -5.398 -0.099 -3.121 1.00 91.44 107 ALA A O 1
ATOM 856 N N . ALA A 1 108 ? -6.295 1.821 -3.862 1.00 90.00 108 ALA A N 1
ATOM 857 C CA . ALA A 1 108 ? -7.221 1.985 -2.744 1.00 90.00 108 ALA A CA 1
ATOM 858 C C . ALA A 1 108 ? -8.258 0.854 -2.698 1.00 90.00 108 ALA A C 1
ATOM 860 O O . ALA A 1 108 ? -8.448 0.235 -1.652 1.00 90.00 108 ALA A O 1
ATOM 861 N N . ASN A 1 109 ? -8.889 0.543 -3.833 1.00 91.94 109 ASN A N 1
ATOM 862 C CA . ASN A 1 109 ? -9.879 -0.532 -3.914 1.00 91.94 109 ASN A CA 1
ATOM 863 C C . ASN A 1 109 ? -9.274 -1.900 -3.570 1.00 91.94 109 ASN A C 1
ATOM 865 O O . ASN A 1 109 ? -9.867 -2.656 -2.798 1.00 91.94 109 ASN A O 1
ATOM 869 N N . GLU A 1 110 ? -8.091 -2.210 -4.107 1.00 93.25 110 GLU A N 1
ATOM 870 C CA . GLU A 1 110 ? -7.432 -3.491 -3.839 1.00 93.25 110 GLU A CA 1
ATOM 871 C C . GLU A 1 110 ? -6.977 -3.593 -2.378 1.00 93.25 110 GLU A C 1
ATOM 873 O O . GLU A 1 110 ? -7.142 -4.640 -1.755 1.00 93.25 110 GLU A O 1
ATOM 878 N N . ALA A 1 111 ? -6.499 -2.496 -1.781 1.00 92.88 111 ALA A N 1
ATOM 879 C CA . ALA A 1 111 ? -6.143 -2.463 -0.366 1.00 92.88 111 ALA A CA 1
ATOM 880 C C . ALA A 1 111 ? -7.328 -2.788 0.548 1.00 92.88 111 ALA A C 1
ATOM 882 O O . ALA A 1 111 ? -7.182 -3.582 1.477 1.00 92.88 111 ALA A O 1
ATOM 883 N N . TYR A 1 112 ? -8.506 -2.220 0.267 1.00 89.88 112 TYR A N 1
ATOM 884 C CA . TYR A 1 112 ? -9.723 -2.531 1.017 1.00 89.88 112 TYR A CA 1
ATOM 885 C C . TYR A 1 112 ? -10.152 -3.982 0.852 1.00 89.88 112 TYR A C 1
ATOM 887 O O . TYR A 1 112 ? -10.480 -4.636 1.840 1.00 89.88 112 TYR A O 1
ATOM 895 N N . LYS A 1 113 ? -10.116 -4.500 -0.377 1.00 93.38 113 LYS A N 1
ATOM 896 C CA . LYS A 1 113 ? -10.438 -5.900 -0.656 1.00 93.38 113 LYS A CA 1
ATOM 897 C C . LYS A 1 113 ? -9.510 -6.848 0.107 1.00 93.38 113 LYS A C 1
ATOM 899 O O . LYS A 1 113 ? -9.995 -7.715 0.826 1.00 93.38 113 LYS A O 1
ATOM 904 N N . MET A 1 114 ? -8.196 -6.628 0.037 1.00 92.06 114 MET A N 1
ATOM 905 C CA . MET A 1 114 ? -7.218 -7.420 0.788 1.00 92.06 114 MET A CA 1
ATOM 906 C C . MET A 1 114 ? -7.418 -7.311 2.300 1.00 92.06 114 MET A C 1
ATOM 908 O O . MET A 1 114 ? -7.312 -8.313 3.001 1.00 92.06 114 MET A O 1
ATOM 912 N N . TYR A 1 115 ? -7.713 -6.114 2.814 1.00 91.12 115 TYR A N 1
ATOM 913 C CA . TYR A 1 115 ? -7.973 -5.916 4.238 1.00 91.12 115 TYR A CA 1
ATOM 914 C C . TYR A 1 115 ? -9.182 -6.737 4.702 1.00 91.12 115 TYR A C 1
ATOM 916 O O . TYR A 1 115 ? -9.074 -7.478 5.674 1.00 91.12 115 TYR A O 1
ATOM 924 N N . VAL A 1 116 ? -10.303 -6.670 3.976 1.00 89.19 116 VAL A N 1
ATOM 925 C CA . VAL A 1 116 ? -11.505 -7.458 4.291 1.00 89.19 116 VAL A CA 1
ATOM 926 C C . VAL A 1 116 ? -11.204 -8.958 4.238 1.00 89.19 116 VAL A C 1
ATOM 928 O O . VAL A 1 116 ? -11.501 -9.664 5.195 1.00 89.19 116 VAL A O 1
ATOM 931 N N . GLU A 1 117 ? -10.537 -9.441 3.185 1.00 91.56 117 GLU A N 1
ATOM 932 C CA . GLU A 1 117 ? -10.172 -10.859 3.058 1.00 91.56 117 GLU A CA 1
ATOM 933 C C . GLU A 1 117 ? -9.248 -11.354 4.183 1.00 91.56 117 GLU A C 1
ATOM 935 O O . GLU A 1 117 ? -9.301 -12.527 4.556 1.00 91.56 117 GLU A O 1
ATOM 940 N N . LEU A 1 118 ? -8.364 -10.495 4.701 1.00 88.00 118 LEU A N 1
ATOM 941 C CA . LEU A 1 118 ? -7.482 -10.827 5.820 1.00 88.00 118 LEU A CA 1
ATOM 942 C C . LEU A 1 118 ? -8.238 -10.890 7.146 1.00 88.00 118 LEU A C 1
ATOM 944 O O . LEU A 1 118 ? -7.929 -11.752 7.966 1.00 88.00 118 LEU A O 1
ATOM 948 N N . GLU A 1 119 ? -9.205 -10.000 7.364 1.00 84.38 119 GLU A N 1
ATOM 949 C CA . GLU A 1 119 ? -10.013 -10.000 8.585 1.00 84.38 119 GLU A CA 1
ATOM 950 C C . GLU A 1 119 ? -11.076 -11.118 8.578 1.00 84.38 119 GLU A C 1
ATOM 952 O O . GLU A 1 119 ? -11.361 -11.674 9.632 1.00 84.38 119 GLU A O 1
ATOM 957 N N . GLU A 1 120 ? -11.595 -11.537 7.416 1.00 82.56 120 GLU A N 1
ATOM 958 C CA . GLU A 1 120 ? -12.509 -12.692 7.297 1.00 82.56 120 GLU A CA 1
ATOM 959 C C . GLU A 1 120 ? -11.828 -14.053 7.535 1.00 82.56 120 GLU A C 1
ATOM 961 O O . GLU A 1 120 ? -12.500 -15.046 7.816 1.00 82.56 120 GLU A O 1
ATOM 966 N N . LYS A 1 121 ? -10.498 -14.123 7.404 1.00 72.81 121 LYS A N 1
ATOM 967 C CA . LYS A 1 121 ? -9.704 -15.351 7.595 1.00 72.81 121 LYS A CA 1
ATOM 968 C C . LYS A 1 121 ? -9.186 -15.541 9.027 1.00 72.81 121 LYS A C 1
ATOM 970 O O . LYS A 1 121 ? -8.494 -16.532 9.270 1.00 72.81 121 LYS A O 1
ATOM 975 N N . LYS A 1 122 ? -9.460 -14.606 9.939 1.00 59.72 122 LYS A N 1
ATOM 976 C CA . LYS A 1 122 ? -9.089 -14.689 11.362 1.00 59.72 122 LYS A CA 1
ATOM 977 C C . LYS A 1 122 ? -10.181 -15.341 12.196 1.00 59.72 122 LYS A C 1
ATOM 979 O O . LYS A 1 122 ? -9.797 -16.053 13.149 1.00 59.72 122 LYS A O 1
#

pLDDT: mean 83.14, std 15.24, range [32.84, 96.06]

Organism: NCBI:txid1797259